Protein AF-A0A6M3LSR5-F1 (afdb_monomer_lite)

Organism: NCBI:txid1070528

InterPro domains:
  IPR019205 Protein of unknown function DUF2080, transposon-encoded [NF033496] (13-40)

Sequence (87 aa):
MVANFHGAEWSDEKVVGNGGGSGILYVPKRYAGYDAKVIIPNNGGEDVITKTIGGGLCSGYLYVHKKHFGKTVKIVVLPRKTPQEAD

Secondary structure (DSSP, 8-state):
------S-SEEEEEE-EEETTEEEEEEEGGGTTSEEEEEEEETTEEEEEEEEPEE-SSEEEEEEEGGGTT-EEEEEEPPP-------

Structure (mmCIF, N/CA/C/O backbone):
data_AF-A0A6M3LSR5-F1
#
_entry.id   AF-A0A6M3LSR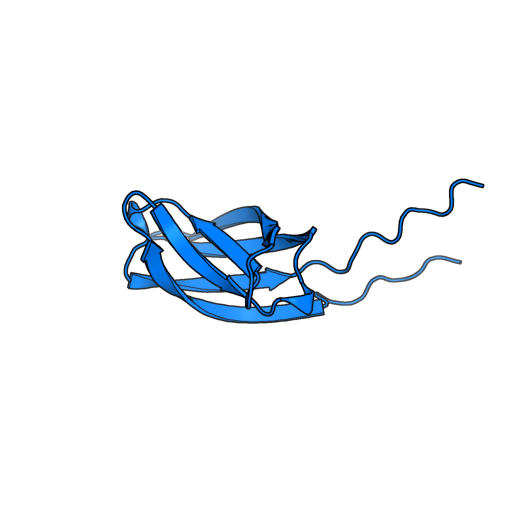5-F1
#
loop_
_atom_site.group_PDB
_atom_site.id
_atom_site.type_symbol
_atom_site.label_atom_id
_atom_site.label_alt_id
_atom_site.label_comp_id
_atom_site.label_asym_id
_atom_site.label_entity_id
_atom_site.label_seq_id
_atom_site.pdbx_PDB_ins_code
_atom_site.Cartn_x
_atom_site.Cartn_y
_atom_site.Cartn_z
_atom_site.occupancy
_atom_site.B_iso_or_equiv
_atom_site.auth_seq_id
_atom_site.auth_comp_id
_atom_site.auth_asym_id
_atom_site.auth_atom_id
_atom_site.pdbx_PDB_model_num
ATOM 1 N N . MET A 1 1 ? 15.683 20.887 -21.826 1.00 35.88 1 MET A N 1
ATOM 2 C CA . MET A 1 1 ? 14.296 20.408 -22.015 1.00 35.88 1 MET A CA 1
ATOM 3 C C . MET A 1 1 ? 13.748 20.062 -20.640 1.00 35.88 1 MET A C 1
ATOM 5 O O . MET A 1 1 ? 14.315 19.199 -19.990 1.00 35.88 1 MET A O 1
ATOM 9 N N . VAL A 1 2 ? 12.748 20.791 -20.136 1.00 37.28 2 VAL A N 1
ATOM 10 C CA . VAL A 1 2 ? 12.176 20.530 -18.803 1.00 37.28 2 VAL A CA 1
ATOM 11 C C . VAL A 1 2 ? 11.055 19.514 -18.986 1.00 37.28 2 VAL A C 1
ATOM 13 O O . VAL A 1 2 ? 9.977 19.861 -19.465 1.00 37.28 2 VAL A O 1
ATOM 16 N N . ALA A 1 3 ? 11.323 18.244 -18.690 1.00 40.19 3 ALA A N 1
ATOM 17 C CA . ALA A 1 3 ? 10.271 17.239 -18.659 1.00 40.19 3 ALA A CA 1
ATOM 18 C C . ALA A 1 3 ? 9.356 17.548 -17.467 1.00 40.19 3 ALA A C 1
ATOM 20 O O . ALA A 1 3 ? 9.710 17.317 -16.312 1.00 40.19 3 ALA A O 1
ATOM 21 N N . ASN A 1 4 ? 8.183 18.109 -17.755 1.00 42.56 4 ASN A N 1
ATOM 22 C CA . ASN A 1 4 ? 7.079 18.168 -16.809 1.00 42.56 4 ASN A CA 1
ATOM 23 C C . ASN A 1 4 ? 6.645 16.726 -16.508 1.00 42.56 4 ASN A C 1
ATOM 25 O O . ASN A 1 4 ? 5.903 16.126 -17.286 1.00 42.56 4 ASN A O 1
ATOM 29 N N . PHE A 1 5 ? 7.130 16.165 -15.398 1.00 45.75 5 PHE A N 1
ATOM 30 C CA . PHE A 1 5 ? 6.672 14.883 -14.860 1.00 45.75 5 PHE A CA 1
ATOM 31 C C . PHE A 1 5 ? 5.237 15.043 -14.337 1.00 45.75 5 PHE A C 1
ATOM 33 O O . PHE A 1 5 ? 5.000 15.271 -13.151 1.00 45.75 5 PHE A O 1
ATOM 40 N N . HIS A 1 6 ? 4.266 14.975 -15.245 1.00 46.03 6 HIS A N 1
ATOM 41 C CA . HIS A 1 6 ? 2.854 14.958 -14.894 1.00 46.03 6 HIS A CA 1
ATOM 42 C C . HIS A 1 6 ? 2.434 13.553 -14.456 1.00 46.03 6 HIS A C 1
ATOM 44 O O . HIS A 1 6 ? 2.315 12.647 -15.274 1.00 46.03 6 HIS A O 1
ATOM 50 N N . GLY A 1 7 ? 2.123 13.423 -13.167 1.00 56.03 7 GLY A N 1
ATOM 51 C CA . GLY A 1 7 ? 1.254 12.372 -12.645 1.00 56.03 7 GLY A CA 1
ATOM 52 C C . GLY A 1 7 ? 1.978 11.196 -11.997 1.00 56.03 7 GLY A C 1
ATOM 53 O O . GLY A 1 7 ? 3.008 10.719 -12.459 1.00 56.03 7 GLY A O 1
ATOM 54 N N . ALA A 1 8 ? 1.415 10.728 -10.887 1.00 62.34 8 ALA A N 1
ATOM 55 C CA . ALA A 1 8 ? 1.747 9.429 -10.321 1.00 62.34 8 ALA A CA 1
ATOM 56 C C . ALA A 1 8 ? 1.532 8.324 -11.368 1.00 62.34 8 ALA A C 1
ATOM 58 O O . ALA A 1 8 ? 0.544 8.359 -12.099 1.00 62.34 8 ALA A O 1
ATOM 59 N N . GLU A 1 9 ? 2.424 7.332 -11.416 1.00 73.56 9 GLU A N 1
ATOM 60 C CA . GLU A 1 9 ? 2.344 6.239 -12.400 1.00 73.56 9 GLU A CA 1
ATOM 61 C C . GLU A 1 9 ? 1.161 5.303 -12.109 1.00 73.56 9 GLU A C 1
ATOM 63 O O . GLU A 1 9 ? 0.645 4.621 -12.996 1.00 73.56 9 GLU A O 1
ATOM 68 N N . TRP A 1 10 ? 0.723 5.268 -10.850 1.00 86.50 10 TRP A N 1
ATOM 69 C CA . TRP A 1 10 ? -0.420 4.486 -10.405 1.00 86.50 10 TRP A CA 1
ATOM 70 C C . TRP A 1 10 ? -0.929 4.967 -9.057 1.00 86.50 10 TRP A C 1
ATOM 72 O O . TRP A 1 10 ? -0.143 5.333 -8.181 1.00 86.50 10 TRP A O 1
ATOM 82 N N . SER A 1 11 ? -2.243 4.920 -8.868 1.00 90.50 11 SER A N 1
ATOM 83 C CA . SER A 1 11 ? -2.860 5.134 -7.567 1.00 90.50 11 SER A CA 1
ATOM 84 C C . SER A 1 11 ? -4.026 4.191 -7.353 1.00 90.50 11 SER A C 1
ATOM 86 O O . SER A 1 11 ? -4.784 3.954 -8.290 1.00 90.50 11 SER A O 1
ATOM 88 N N . ASP A 1 12 ? -4.188 3.709 -6.128 1.00 91.75 12 ASP A N 1
ATOM 89 C CA . ASP A 1 12 ? -5.250 2.772 -5.774 1.00 91.75 12 ASP A CA 1
ATOM 90 C C . ASP A 1 12 ? -5.607 2.885 -4.292 1.00 91.75 12 ASP A C 1
ATOM 92 O O . ASP A 1 12 ? -4.752 3.202 -3.459 1.00 91.75 12 ASP A O 1
ATOM 96 N N . GLU A 1 13 ? -6.866 2.619 -3.961 1.00 93.69 13 GLU A N 1
ATOM 97 C CA . GLU A 1 13 ? -7.335 2.561 -2.579 1.00 93.69 13 GLU A CA 1
ATOM 98 C C . GLU A 1 13 ? -7.347 1.112 -2.101 1.00 93.69 13 GLU A C 1
ATOM 100 O O . GLU A 1 13 ? -7.953 0.228 -2.707 1.00 93.69 13 GLU A O 1
ATOM 105 N N . LYS A 1 14 ? -6.656 0.858 -0.992 1.00 91.94 14 LYS A N 1
ATOM 106 C CA . LYS A 1 14 ? -6.508 -0.476 -0.415 1.00 91.94 14 LYS A CA 1
ATOM 107 C C . LYS A 1 14 ? -6.858 -0.450 1.058 1.00 91.94 14 LYS A C 1
ATOM 109 O O . LYS A 1 14 ? -6.555 0.502 1.769 1.00 91.94 14 LYS A O 1
ATOM 114 N N . VAL A 1 15 ? -7.445 -1.540 1.534 1.00 93.00 15 VAL A N 1
ATOM 115 C CA . VAL A 1 15 ? -7.587 -1.782 2.969 1.00 93.00 15 VAL A CA 1
ATOM 116 C C . VAL A 1 15 ? -6.282 -2.374 3.486 1.00 93.00 15 VAL A C 1
ATOM 118 O O . VAL A 1 15 ? -5.741 -3.310 2.892 1.00 93.00 15 VAL A O 1
ATOM 121 N N . VAL A 1 16 ? -5.767 -1.834 4.589 1.00 92.75 16 VAL A N 1
ATOM 122 C CA . VAL A 1 16 ? -4.565 -2.362 5.243 1.00 92.75 16 VAL A CA 1
ATOM 123 C C . VAL A 1 16 ? -4.853 -3.763 5.780 1.00 92.75 16 VAL A C 1
ATOM 125 O O . VAL A 1 16 ? -5.614 -3.931 6.739 1.00 92.75 16 VAL A O 1
ATOM 128 N N . GLY A 1 17 ? -4.209 -4.759 5.170 1.00 91.81 17 GLY A N 1
ATOM 129 C CA . GLY A 1 17 ? -4.275 -6.151 5.592 1.00 91.81 17 GLY A CA 1
ATOM 130 C C . GLY A 1 17 ? -3.407 -6.427 6.819 1.00 91.81 17 GLY A C 1
ATOM 131 O O . GLY A 1 17 ? -2.493 -5.667 7.149 1.00 91.81 17 GLY A O 1
ATOM 132 N N . ASN A 1 18 ? -3.676 -7.547 7.485 1.00 91.25 18 ASN A N 1
ATOM 133 C CA . ASN A 1 18 ? -2.863 -8.029 8.597 1.00 91.25 18 ASN A CA 1
ATOM 134 C C . ASN A 1 18 ? -1.675 -8.850 8.061 1.00 91.25 18 ASN A C 1
ATOM 136 O O . ASN A 1 18 ? -1.869 -9.906 7.466 1.00 91.25 18 ASN A O 1
ATOM 140 N N . GLY A 1 19 ? -0.455 -8.358 8.279 1.00 83.12 19 GLY A N 1
ATOM 141 C CA . GLY A 1 19 ? 0.806 -9.042 7.979 1.00 83.12 19 GLY A CA 1
ATOM 142 C C . GLY A 1 19 ? 1.568 -9.410 9.255 1.00 83.12 19 GLY A C 1
ATOM 143 O O . GLY A 1 19 ? 2.763 -9.135 9.366 1.00 83.12 19 GLY A O 1
ATOM 144 N N . GLY A 1 20 ? 0.874 -9.946 10.263 1.00 82.94 20 GLY A N 1
ATOM 145 C CA . GLY A 1 20 ? 1.443 -10.280 11.569 1.00 82.94 20 GLY A CA 1
ATOM 146 C C . GLY A 1 20 ? 1.650 -9.039 12.443 1.00 82.94 20 GLY A C 1
ATOM 147 O O . GLY A 1 20 ? 0.693 -8.417 12.897 1.00 82.94 20 GLY A O 1
ATOM 148 N N . GLY A 1 21 ? 2.910 -8.670 12.702 1.00 87.69 21 GLY A N 1
ATOM 149 C CA . GLY A 1 21 ? 3.263 -7.497 13.520 1.00 87.69 21 GLY A CA 1
ATOM 150 C C . GLY A 1 21 ? 3.047 -6.140 12.832 1.00 87.69 21 GLY A C 1
ATOM 151 O O . GLY A 1 21 ? 3.110 -5.105 13.499 1.00 87.69 21 GLY A O 1
ATOM 152 N N . SER A 1 22 ? 2.775 -6.144 11.523 1.00 87.75 22 SER A N 1
ATOM 153 C CA . SER A 1 22 ? 2.699 -4.958 10.662 1.00 87.75 22 SER A CA 1
ATOM 154 C C . SER A 1 22 ? 1.517 -5.029 9.703 1.00 87.75 22 SER A C 1
ATOM 156 O O . SER A 1 22 ? 0.996 -6.103 9.406 1.00 87.75 22 SER A O 1
ATOM 158 N N . GLY A 1 23 ? 1.085 -3.866 9.214 1.00 92.56 23 GLY A N 1
ATOM 159 C CA . GLY A 1 23 ? 0.057 -3.754 8.180 1.00 92.56 23 GLY A CA 1
ATOM 160 C C . GLY A 1 23 ? 0.684 -3.961 6.827 1.00 92.56 23 GLY A C 1
ATOM 161 O O . GLY A 1 23 ? 1.714 -3.351 6.547 1.00 92.56 23 GLY A O 1
ATOM 162 N N . ILE A 1 24 ? 0.083 -4.819 6.011 1.00 93.19 24 ILE A N 1
ATOM 163 C CA . ILE A 1 24 ? 0.579 -5.110 4.671 1.00 93.19 24 ILE A CA 1
ATOM 164 C C . ILE A 1 24 ? -0.376 -4.554 3.623 1.00 93.19 24 ILE A C 1
ATOM 166 O O . ILE A 1 24 ? -1.597 -4.694 3.708 1.00 93.19 24 ILE A O 1
ATOM 170 N N . LEU A 1 25 ? 0.212 -3.904 2.629 1.00 93.44 25 LEU A N 1
ATOM 171 C CA . LEU A 1 25 ? -0.462 -3.423 1.438 1.00 93.44 25 LEU A CA 1
ATOM 172 C C . LEU A 1 25 ? 0.210 -4.067 0.236 1.00 93.44 25 LEU A C 1
ATOM 174 O O . LEU A 1 25 ? 1.432 -3.999 0.091 1.00 93.44 25 LEU A O 1
ATOM 178 N N . TYR A 1 26 ? -0.595 -4.685 -0.618 1.00 92.12 26 TYR A N 1
ATOM 179 C CA . TYR A 1 26 ? -0.114 -5.309 -1.839 1.00 92.12 26 TYR A CA 1
ATOM 180 C C . TYR A 1 26 ? -0.225 -4.336 -3.001 1.00 92.12 26 TYR A C 1
ATOM 182 O O . TYR A 1 26 ? -1.269 -3.721 -3.225 1.00 92.12 26 TYR A O 1
ATOM 190 N N . VAL A 1 27 ? 0.857 -4.244 -3.761 1.00 91.00 27 VAL A N 1
ATOM 191 C CA . VAL A 1 27 ? 0.936 -3.453 -4.985 1.00 91.00 27 VAL A CA 1
ATOM 192 C C . VAL A 1 27 ? 1.396 -4.347 -6.139 1.00 91.00 27 VAL A C 1
ATOM 194 O O . VAL A 1 27 ? 2.067 -5.360 -5.908 1.00 91.00 27 VAL A O 1
ATOM 197 N N . PRO A 1 28 ? 1.044 -4.024 -7.395 1.00 90.25 28 PRO A N 1
ATOM 198 C CA . PRO A 1 28 ? 1.496 -4.801 -8.543 1.00 90.25 28 PRO A CA 1
ATOM 199 C C . PRO A 1 28 ? 3.023 -4.940 -8.585 1.00 90.25 28 PRO A C 1
ATOM 201 O O . PRO A 1 28 ? 3.750 -3.969 -8.378 1.00 90.25 28 PRO A O 1
ATOM 204 N N . LYS A 1 29 ? 3.520 -6.143 -8.903 1.00 88.38 29 LYS A N 1
ATOM 205 C CA . LYS A 1 29 ? 4.962 -6.462 -8.905 1.00 88.38 29 LYS A CA 1
ATOM 206 C C . LYS A 1 29 ? 5.797 -5.531 -9.791 1.00 88.38 29 LYS A C 1
ATOM 208 O O . LYS A 1 29 ? 6.950 -5.276 -9.466 1.00 88.38 29 LYS A O 1
ATOM 213 N N . ARG A 1 30 ? 5.219 -4.994 -10.875 1.00 85.94 30 ARG A N 1
ATOM 214 C CA . ARG A 1 30 ? 5.897 -4.048 -11.782 1.00 85.94 30 ARG A CA 1
ATOM 215 C C . ARG A 1 30 ? 6.404 -2.779 -11.086 1.00 85.94 30 ARG A C 1
ATOM 217 O O . ARG A 1 30 ? 7.324 -2.158 -11.592 1.00 85.94 30 ARG A O 1
ATOM 224 N N . TYR A 1 31 ? 5.830 -2.437 -9.933 1.00 88.12 31 TYR A N 1
ATOM 225 C CA . TYR A 1 31 ? 6.223 -1.281 -9.129 1.00 88.12 31 TYR A CA 1
ATOM 226 C C . TYR A 1 31 ? 7.225 -1.623 -8.019 1.00 88.12 31 TYR A C 1
ATOM 228 O O . TYR A 1 31 ? 7.548 -0.766 -7.203 1.00 88.12 31 TYR A O 1
ATOM 236 N N . ALA A 1 32 ? 7.721 -2.862 -7.940 1.00 88.50 32 ALA A N 1
ATOM 237 C CA . ALA A 1 32 ? 8.781 -3.203 -6.995 1.00 88.50 32 ALA A CA 1
ATOM 238 C C . ALA A 1 32 ? 10.027 -2.333 -7.247 1.00 88.50 32 ALA A C 1
ATOM 240 O O . ALA A 1 32 ? 10.470 -2.188 -8.386 1.00 88.50 32 ALA A O 1
ATOM 241 N N . GLY A 1 33 ? 10.576 -1.743 -6.183 1.00 86.38 33 GLY A N 1
ATOM 242 C CA . GLY A 1 33 ? 11.690 -0.793 -6.259 1.00 86.38 33 GLY A CA 1
ATOM 243 C C . GLY A 1 33 ? 11.291 0.654 -6.572 1.00 86.38 33 GLY A C 1
ATOM 244 O O . GLY A 1 33 ? 12.163 1.517 -6.588 1.00 86.38 33 GLY A O 1
ATOM 245 N N . TYR A 1 34 ? 10.006 0.942 -6.797 1.00 88.25 34 TYR A N 1
ATOM 246 C CA . TYR A 1 34 ? 9.510 2.312 -6.935 1.00 88.25 34 TYR A CA 1
ATOM 247 C C . TYR A 1 34 ? 9.168 2.877 -5.558 1.00 88.25 34 TYR A C 1
ATOM 249 O O . TYR A 1 34 ? 8.777 2.139 -4.648 1.00 88.25 34 TYR A O 1
ATOM 257 N N . ASP A 1 35 ? 9.262 4.195 -5.412 1.00 89.75 35 ASP A N 1
ATOM 258 C CA . ASP A 1 35 ? 8.757 4.876 -4.227 1.00 89.75 35 ASP A CA 1
ATOM 259 C C . ASP A 1 35 ? 7.245 5.063 -4.321 1.00 89.75 35 ASP A C 1
ATOM 261 O O . ASP A 1 35 ? 6.706 5.467 -5.351 1.00 89.75 35 ASP A O 1
ATOM 265 N N . ALA A 1 36 ? 6.550 4.795 -3.223 1.00 91.69 36 ALA A N 1
ATOM 266 C CA . ALA A 1 36 ? 5.118 4.995 -3.106 1.00 91.69 36 ALA A CA 1
ATOM 267 C C . ALA A 1 36 ? 4.785 5.827 -1.870 1.00 91.69 36 ALA A C 1
ATOM 269 O O . ALA A 1 36 ? 5.364 5.649 -0.795 1.00 91.69 36 ALA A O 1
ATOM 270 N N . LYS A 1 37 ? 3.811 6.722 -2.022 1.00 93.56 37 LYS A N 1
ATOM 271 C CA . LYS A 1 37 ? 3.162 7.436 -0.925 1.00 93.56 37 LYS A CA 1
ATOM 272 C C . LYS A 1 37 ? 1.941 6.644 -0.485 1.00 93.56 37 LYS A C 1
ATOM 274 O O . LYS A 1 37 ? 1.080 6.334 -1.303 1.00 93.56 37 LYS A 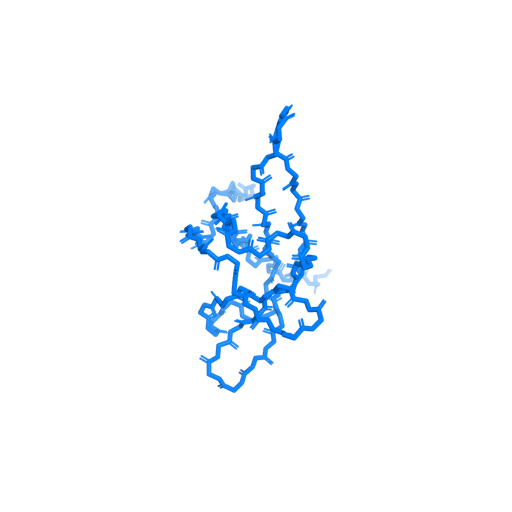O 1
ATOM 279 N N . VAL A 1 38 ? 1.857 6.339 0.798 1.00 93.75 38 VAL A N 1
ATOM 280 C CA . VAL A 1 38 ? 0.675 5.774 1.441 1.00 93.75 38 VAL A CA 1
ATOM 281 C C . VAL A 1 38 ? 0.023 6.889 2.242 1.00 93.75 38 VAL A C 1
ATOM 283 O O . VAL A 1 38 ? 0.614 7.391 3.194 1.00 93.75 38 VAL A O 1
ATOM 286 N N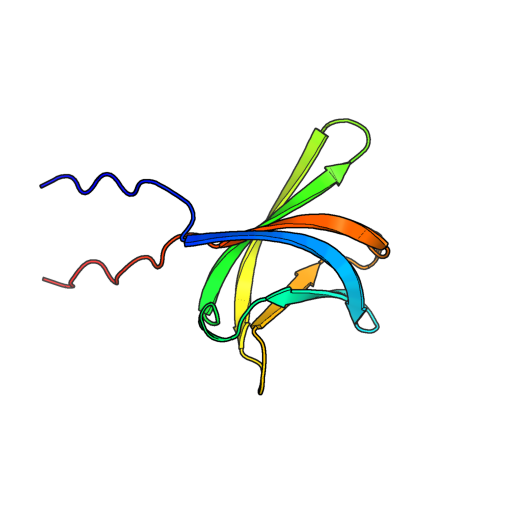 . ILE A 1 39 ? -1.169 7.291 1.823 1.00 93.56 39 ILE A N 1
ATOM 287 C CA . ILE A 1 39 ? -1.962 8.359 2.426 1.00 93.56 39 ILE A CA 1
ATOM 288 C C . ILE A 1 39 ? -3.009 7.692 3.312 1.00 93.56 39 ILE A C 1
ATOM 290 O O . ILE A 1 39 ? -3.860 6.939 2.829 1.00 93.56 39 ILE A O 1
ATOM 294 N N . ILE A 1 40 ? -2.910 7.927 4.615 1.00 92.44 40 ILE A N 1
ATOM 295 C CA . ILE A 1 40 ? -3.743 7.295 5.631 1.00 92.44 40 ILE A CA 1
ATOM 296 C C . ILE A 1 40 ? -4.638 8.361 6.269 1.00 92.44 40 ILE A C 1
ATOM 298 O O . ILE A 1 40 ? -4.122 9.252 6.949 1.00 92.44 40 ILE A O 1
ATOM 302 N N . PRO A 1 41 ? -5.970 8.268 6.129 1.00 88.69 41 PRO A N 1
ATOM 303 C CA . PRO A 1 41 ? -6.873 9.208 6.777 1.00 88.69 41 PRO A CA 1
ATOM 304 C C . PRO A 1 41 ? -6.801 9.071 8.307 1.00 88.69 41 PRO A C 1
ATOM 306 O O . PRO A 1 41 ? -6.807 7.962 8.869 1.00 88.69 41 PRO A O 1
ATOM 309 N N . ASN A 1 42 ? -6.727 10.209 8.997 1.00 86.75 42 ASN A N 1
ATOM 310 C CA . ASN A 1 42 ? -6.690 10.291 10.454 1.00 86.75 42 ASN A CA 1
ATOM 311 C C . ASN A 1 42 ? -7.652 11.380 10.972 1.00 86.75 42 ASN A C 1
ATOM 313 O O . ASN A 1 42 ? -8.062 12.258 10.219 1.00 86.75 42 ASN A O 1
ATOM 317 N N . ASN A 1 43 ? -8.022 11.327 12.257 1.00 75.62 43 ASN A N 1
ATOM 318 C CA . ASN A 1 43 ? -9.010 12.228 12.883 1.00 75.62 43 ASN A CA 1
ATOM 319 C C . ASN A 1 43 ? -8.483 13.675 13.036 1.00 75.62 43 ASN A C 1
ATOM 321 O O . ASN A 1 43 ? -8.205 14.134 14.141 1.00 75.62 43 ASN A O 1
ATOM 325 N N . GLY A 1 44 ? -8.309 14.382 11.919 1.00 75.00 44 GLY A N 1
ATOM 326 C CA . GLY A 1 44 ? -7.770 15.745 11.857 1.00 75.00 44 GLY A CA 1
ATOM 327 C C . GLY A 1 44 ? -6.858 16.025 10.656 1.00 75.00 44 GLY A C 1
ATOM 328 O O . GLY A 1 44 ? -6.273 17.101 10.597 1.00 75.00 44 GLY A O 1
ATOM 329 N N . GLY A 1 45 ? -6.706 15.079 9.719 1.00 84.12 45 GLY A N 1
ATOM 330 C CA . GLY A 1 45 ? -5.882 15.257 8.521 1.00 84.12 45 GLY A CA 1
ATOM 331 C C . GLY A 1 45 ? -5.504 13.934 7.856 1.00 84.12 45 GLY A C 1
ATOM 332 O O . GLY A 1 45 ? -6.195 12.925 8.000 1.00 84.12 45 GLY A O 1
ATOM 333 N N . GLU A 1 46 ? -4.374 13.926 7.158 1.00 87.44 46 GLU A N 1
ATOM 334 C CA . GLU A 1 46 ? -3.841 12.751 6.465 1.00 87.44 46 GLU A CA 1
ATOM 335 C C . GLU A 1 46 ? -2.397 12.493 6.909 1.00 87.44 46 GLU A C 1
ATOM 337 O O . GLU A 1 46 ? -1.571 13.404 6.934 1.00 87.44 46 GLU A O 1
ATOM 342 N N . ASP A 1 47 ? -2.087 11.248 7.266 1.00 88.06 47 ASP A N 1
ATOM 343 C CA . ASP A 1 47 ? -0.713 10.802 7.501 1.00 88.06 47 ASP A CA 1
ATOM 344 C C . ASP A 1 47 ? -0.142 10.281 6.179 1.00 88.06 47 ASP A C 1
ATOM 346 O O . ASP A 1 47 ? -0.708 9.370 5.571 1.00 88.06 47 ASP A O 1
ATOM 350 N N . VAL A 1 48 ? 0.952 10.878 5.704 1.00 91.06 48 VAL A N 1
ATOM 351 C CA . VAL A 1 48 ? 1.562 10.522 4.417 1.00 91.06 48 VAL A CA 1
ATOM 352 C C . VAL A 1 48 ? 2.903 9.850 4.657 1.00 91.06 48 VAL A C 1
ATOM 354 O O . VAL A 1 48 ? 3.884 10.485 5.040 1.00 91.06 48 VAL A O 1
ATOM 357 N N . ILE A 1 49 ? 2.960 8.554 4.371 1.00 91.00 49 ILE A N 1
ATOM 358 C CA . ILE A 1 49 ? 4.162 7.739 4.529 1.00 91.00 49 ILE A CA 1
ATOM 359 C C . ILE A 1 49 ? 4.756 7.480 3.147 1.00 91.00 49 ILE A C 1
ATOM 361 O O . ILE A 1 49 ? 4.114 6.852 2.311 1.00 91.00 49 ILE A O 1
ATOM 365 N N . THR A 1 50 ? 5.992 7.912 2.902 1.00 91.50 50 THR A N 1
ATOM 366 C CA . THR A 1 50 ? 6.712 7.561 1.665 1.00 91.50 50 THR A CA 1
ATOM 367 C C . THR A 1 50 ? 7.642 6.387 1.930 1.00 91.50 50 THR A C 1
ATOM 369 O O . THR A 1 50 ? 8.463 6.448 2.845 1.00 91.50 50 THR A O 1
ATOM 372 N N . LYS A 1 51 ? 7.500 5.310 1.156 1.00 89.75 51 LYS A N 1
ATOM 373 C CA . LYS A 1 51 ? 8.317 4.098 1.273 1.00 89.75 51 LYS A CA 1
ATOM 374 C C . LYS A 1 51 ? 8.571 3.486 -0.096 1.00 89.75 51 LYS A C 1
ATOM 376 O O . LYS A 1 51 ? 7.690 3.486 -0.952 1.00 89.75 51 LYS A O 1
ATOM 381 N N . THR A 1 52 ? 9.743 2.891 -0.255 1.00 91.75 52 THR A N 1
ATOM 382 C CA . THR A 1 52 ? 10.060 2.060 -1.414 1.00 91.75 52 THR A CA 1
ATOM 383 C C . THR A 1 52 ? 9.296 0.740 -1.336 1.00 91.75 52 THR A C 1
ATOM 385 O O . THR A 1 52 ? 9.238 0.095 -0.284 1.00 91.75 52 THR A O 1
ATOM 388 N N . ILE A 1 53 ? 8.697 0.334 -2.452 1.00 91.06 53 ILE A N 1
ATOM 389 C CA . ILE A 1 53 ? 7.960 -0.921 -2.571 1.00 91.06 53 ILE A CA 1
ATOM 390 C C . ILE A 1 53 ? 8.947 -2.087 -2.543 1.00 91.06 53 ILE A C 1
ATOM 392 O O . ILE A 1 53 ? 9.797 -2.218 -3.428 1.00 91.06 53 ILE A O 1
ATOM 396 N N . GLY A 1 54 ? 8.798 -2.971 -1.556 1.00 90.12 54 GLY A N 1
ATOM 397 C CA . GLY A 1 54 ? 9.571 -4.208 -1.489 1.00 90.12 54 GLY A CA 1
ATOM 398 C C . GLY A 1 54 ? 9.136 -5.201 -2.566 1.00 90.12 54 GLY A C 1
ATOM 399 O O . GLY A 1 54 ? 7.964 -5.246 -2.938 1.00 90.12 54 GLY A O 1
ATOM 400 N N . GLY A 1 55 ? 10.074 -5.998 -3.078 1.00 86.81 55 GLY A N 1
ATOM 401 C CA . GLY A 1 55 ? 9.807 -7.013 -4.099 1.00 86.81 55 GLY A CA 1
ATOM 402 C C . GLY A 1 55 ? 9.494 -8.381 -3.494 1.00 86.81 55 GLY A C 1
ATOM 403 O O . GLY A 1 55 ? 10.338 -8.964 -2.821 1.00 86.81 55 GLY A O 1
ATOM 404 N N . GLY A 1 56 ? 8.298 -8.911 -3.753 1.00 82.75 56 GLY A N 1
ATOM 405 C CA . GLY A 1 56 ? 7.923 -10.295 -3.459 1.00 82.75 56 GLY A CA 1
ATOM 406 C C . GLY A 1 56 ? 7.863 -11.171 -4.716 1.00 82.75 56 GLY A C 1
ATOM 407 O O . GLY A 1 56 ? 7.975 -10.693 -5.849 1.00 82.75 56 GLY A O 1
ATOM 408 N N . LEU A 1 57 ? 7.639 -12.475 -4.518 1.00 80.31 57 LEU A N 1
ATOM 409 C CA . LEU A 1 57 ? 7.547 -13.471 -5.598 1.00 80.31 57 LEU A CA 1
ATOM 410 C C . LEU A 1 57 ? 6.497 -13.096 -6.660 1.00 80.31 57 LEU A C 1
ATOM 412 O O . LEU A 1 57 ? 6.804 -13.116 -7.854 1.00 80.31 57 LEU A O 1
ATOM 416 N N . CYS A 1 58 ? 5.299 -12.681 -6.236 1.00 83.12 58 CYS A N 1
ATOM 417 C CA . CYS A 1 58 ? 4.165 -12.388 -7.127 1.00 83.12 58 CYS A CA 1
ATOM 418 C C . CYS A 1 58 ? 3.632 -10.948 -7.020 1.00 83.12 58 CYS A C 1
ATOM 420 O O . CYS A 1 58 ? 2.811 -10.536 -7.835 1.00 83.12 58 CYS A O 1
ATOM 422 N N . SER A 1 59 ? 4.097 -10.162 -6.050 1.00 87.81 59 SER A N 1
ATOM 423 C CA . SER A 1 59 ? 3.579 -8.821 -5.758 1.00 87.81 59 SER A CA 1
ATOM 424 C C . SER A 1 59 ? 4.653 -7.946 -5.126 1.00 87.81 59 SER A C 1
ATOM 426 O O . SER A 1 59 ? 5.585 -8.458 -4.508 1.00 87.81 59 SER A O 1
ATOM 428 N N . GLY A 1 60 ? 4.499 -6.630 -5.233 1.00 91.06 60 GLY A N 1
ATOM 429 C CA . GLY A 1 60 ? 5.191 -5.705 -4.348 1.00 91.06 60 GLY A CA 1
ATOM 430 C C . GLY A 1 60 ? 4.454 -5.580 -3.014 1.00 91.06 60 GLY A C 1
ATOM 431 O O . GLY A 1 60 ? 3.241 -5.808 -2.947 1.00 91.06 60 GLY A O 1
ATOM 432 N N . TYR A 1 61 ? 5.170 -5.226 -1.953 1.00 92.06 61 TYR A N 1
ATOM 433 C CA . TYR A 1 61 ? 4.581 -5.015 -0.632 1.00 92.06 61 TYR A CA 1
ATOM 434 C C . TYR A 1 61 ? 5.033 -3.691 -0.017 1.00 92.06 61 TYR A C 1
ATOM 436 O O . TYR A 1 61 ? 6.180 -3.262 -0.160 1.00 92.06 61 TYR A O 1
ATOM 444 N N . LEU A 1 62 ? 4.113 -3.063 0.708 1.00 92.69 62 LEU A N 1
ATOM 445 C CA . LEU A 1 62 ? 4.369 -1.907 1.556 1.00 92.69 62 LEU A CA 1
ATOM 446 C C . LEU A 1 62 ? 3.946 -2.239 2.983 1.00 92.69 62 LEU A C 1
ATOM 448 O O . LEU A 1 62 ? 2.861 -2.778 3.211 1.00 92.69 62 LEU A O 1
ATOM 452 N N . TYR A 1 63 ? 4.806 -1.888 3.938 1.00 91.69 63 TYR A N 1
ATOM 453 C CA . TYR A 1 63 ? 4.536 -2.071 5.358 1.00 91.69 63 TYR A CA 1
ATOM 454 C C . TYR A 1 63 ? 4.142 -0.757 6.021 1.00 91.69 63 TYR A C 1
ATOM 456 O O . TYR A 1 63 ? 4.927 0.202 6.052 1.00 91.69 63 TYR A O 1
ATOM 464 N N . VAL A 1 64 ? 2.956 -0.760 6.619 1.00 91.00 64 VAL A N 1
ATOM 465 C CA . VAL A 1 64 ? 2.442 0.302 7.488 1.00 91.00 64 VAL A CA 1
ATOM 466 C C . VAL A 1 64 ? 2.317 -0.201 8.924 1.00 91.00 64 VAL A C 1
ATOM 468 O O . VAL A 1 64 ? 2.377 -1.399 9.197 1.00 91.00 64 VAL A O 1
ATOM 471 N N . HIS A 1 65 ? 2.165 0.710 9.880 1.00 90.19 65 HIS A N 1
ATOM 472 C CA . HIS A 1 65 ? 2.041 0.328 11.285 1.00 90.19 65 HIS A CA 1
ATOM 473 C C . HIS A 1 65 ? 0.721 -0.419 11.556 1.00 90.19 65 HIS A C 1
ATOM 475 O O . HIS A 1 65 ? -0.329 -0.051 11.026 1.00 90.19 65 HIS A O 1
ATOM 481 N N . LYS A 1 66 ? 0.738 -1.416 12.452 1.00 90.12 66 LYS A N 1
ATOM 482 C CA . LYS A 1 66 ? -0.444 -2.233 12.800 1.00 90.12 66 LYS A CA 1
ATOM 483 C C . LYS A 1 66 ? -1.656 -1.450 13.324 1.00 90.12 66 LYS A C 1
ATOM 485 O O . LYS A 1 66 ? -2.786 -1.900 13.205 1.00 90.12 66 LYS A O 1
ATOM 490 N N . LYS A 1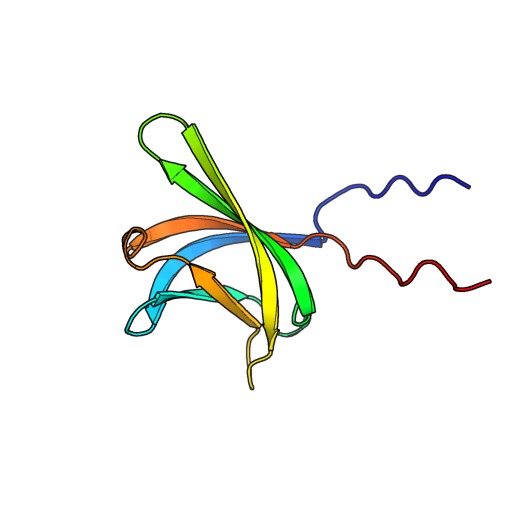 67 ? -1.441 -0.231 13.836 1.00 88.75 67 LYS A N 1
ATOM 491 C CA . LYS A 1 67 ? -2.517 0.697 14.255 1.00 88.75 67 LYS A CA 1
ATOM 492 C C . LYS A 1 67 ? -3.472 1.092 13.115 1.00 88.75 67 LYS A C 1
ATOM 494 O O . LYS A 1 67 ? -4.509 1.695 13.371 1.00 88.75 67 LYS A O 1
ATOM 499 N N . HIS A 1 68 ? -3.098 0.805 11.868 1.00 88.38 68 HIS A N 1
ATOM 500 C CA . HIS A 1 68 ? -3.883 1.116 10.678 1.00 88.38 68 HIS A CA 1
ATOM 501 C C . HIS A 1 68 ? -4.611 -0.099 10.095 1.00 88.38 68 HIS A C 1
ATOM 503 O O . HIS A 1 68 ? -5.198 0.038 9.030 1.00 88.38 68 HIS A O 1
ATOM 509 N N . PHE A 1 69 ? -4.591 -1.265 10.755 1.00 90.81 69 PHE A N 1
ATOM 510 C CA . PHE A 1 69 ? -5.347 -2.442 10.310 1.00 90.81 69 PHE A CA 1
ATOM 511 C C . PHE A 1 69 ? -6.810 -2.099 10.029 1.00 90.81 69 PHE A C 1
ATOM 513 O O . PHE A 1 69 ? -7.452 -1.406 10.818 1.00 90.81 69 PHE A O 1
ATOM 520 N N . GLY A 1 70 ? -7.320 -2.576 8.893 1.00 88.69 70 GLY A N 1
ATOM 521 C CA . GLY A 1 70 ? -8.703 -2.341 8.480 1.00 88.69 70 GLY A CA 1
ATOM 522 C C . GLY A 1 70 ? -9.004 -0.917 8.005 1.00 88.69 70 GLY A C 1
ATOM 523 O O . GLY A 1 70 ? -10.116 -0.668 7.552 1.00 88.69 70 GLY A O 1
ATOM 524 N N . LYS A 1 71 ? -8.044 0.019 8.056 1.00 90.56 71 LYS A N 1
ATOM 525 C CA . LYS A 1 71 ? -8.226 1.351 7.470 1.00 90.56 71 LYS A CA 1
ATOM 526 C C . LYS A 1 71 ? -8.049 1.294 5.957 1.00 90.56 71 LYS A C 1
ATOM 528 O O . LYS A 1 71 ? -7.116 0.659 5.461 1.00 90.56 71 LYS A O 1
ATOM 533 N N . THR A 1 72 ? -8.913 2.004 5.241 1.00 93.38 72 THR A N 1
ATOM 534 C CA . THR A 1 72 ? -8.724 2.299 3.819 1.00 93.38 72 THR A CA 1
ATOM 535 C C . THR A 1 72 ? -7.658 3.375 3.674 1.00 93.38 72 THR A C 1
ATOM 537 O O . THR A 1 72 ? -7.706 4.400 4.355 1.00 93.38 72 THR A O 1
ATOM 540 N N . VAL A 1 73 ? -6.677 3.125 2.817 1.00 93.56 73 VAL A N 1
ATOM 541 C CA . VAL A 1 73 ? -5.561 4.028 2.539 1.00 93.56 73 VAL A CA 1
ATOM 542 C C . VAL A 1 73 ? -5.406 4.182 1.038 1.00 93.56 73 VAL A C 1
ATOM 544 O O . VAL A 1 73 ? -5.684 3.250 0.280 1.00 93.56 73 VAL A O 1
ATOM 547 N N . LYS A 1 74 ? -4.911 5.338 0.606 1.00 93.75 74 LYS A N 1
ATOM 548 C CA . LYS A 1 74 ? -4.611 5.589 -0.800 1.00 93.75 74 LYS A CA 1
ATOM 549 C C . LYS A 1 74 ? -3.123 5.403 -1.041 1.00 93.75 74 LYS A C 1
ATOM 551 O O . LYS A 1 74 ? -2.295 6.057 -0.412 1.00 93.75 74 LYS A O 1
ATOM 556 N N . ILE A 1 75 ? -2.780 4.509 -1.953 1.00 93.12 75 ILE A N 1
ATOM 557 C CA . ILE A 1 75 ? -1.408 4.285 -2.396 1.00 93.12 75 ILE A CA 1
ATOM 558 C C . ILE A 1 75 ? -1.211 5.075 -3.679 1.00 93.12 75 ILE A C 1
ATOM 560 O O . ILE A 1 75 ? -2.052 5.031 -4.570 1.00 93.12 75 ILE A O 1
ATOM 564 N N . VAL A 1 76 ? -0.103 5.797 -3.774 1.00 92.56 76 VAL A N 1
ATOM 565 C CA . VAL A 1 76 ? 0.275 6.588 -4.942 1.00 92.56 76 VAL A CA 1
ATOM 566 C C . VAL A 1 76 ? 1.724 6.262 -5.274 1.00 92.56 76 VAL A C 1
ATOM 568 O O . VAL A 1 76 ? 2.635 6.676 -4.558 1.00 92.56 76 VAL A O 1
ATOM 571 N N . VAL A 1 77 ? 1.944 5.497 -6.338 1.00 89.94 77 VAL A N 1
ATOM 572 C CA . VAL A 1 77 ? 3.282 5.165 -6.832 1.00 89.94 77 VAL A CA 1
ATOM 573 C C . VAL A 1 77 ? 3.835 6.358 -7.589 1.00 89.94 77 VAL A C 1
ATOM 575 O O . VAL A 1 77 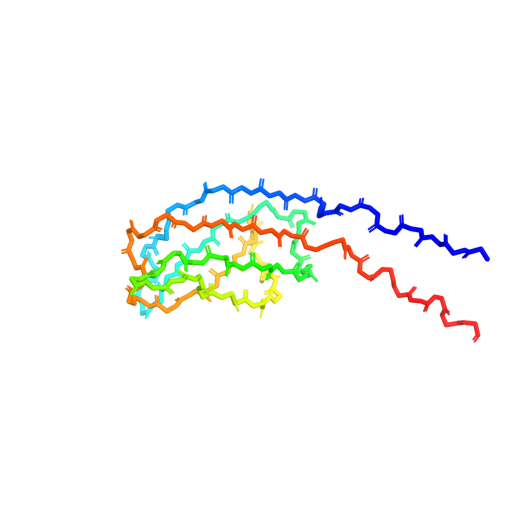? 3.228 6.862 -8.537 1.00 89.94 77 VAL A O 1
ATOM 578 N N . LEU A 1 78 ? 4.992 6.823 -7.140 1.00 87.06 78 LEU A N 1
ATOM 579 C CA . LEU A 1 78 ? 5.710 7.901 -7.786 1.00 87.06 78 LEU A 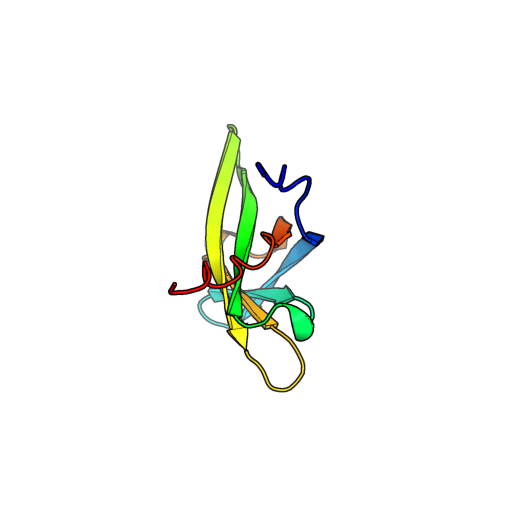CA 1
ATOM 580 C C . LEU A 1 78 ? 6.338 7.373 -9.078 1.00 87.06 78 LEU A C 1
ATOM 582 O O . LEU A 1 78 ? 6.764 6.216 -9.116 1.00 87.06 78 LEU A O 1
ATOM 586 N N . PRO A 1 79 ? 6.399 8.200 -10.135 1.00 79.56 79 PRO A N 1
ATOM 587 C CA . PRO A 1 79 ? 7.111 7.821 -11.344 1.00 79.56 79 PRO A CA 1
ATOM 588 C C . PRO A 1 79 ? 8.545 7.443 -10.980 1.00 79.56 79 PRO A C 1
ATOM 590 O O . PRO A 1 79 ? 9.157 8.069 -10.103 1.00 79.56 79 PRO A O 1
ATOM 593 N N . ARG A 1 80 ? 9.078 6.410 -11.643 1.00 70.06 80 ARG A N 1
ATOM 594 C CA . ARG A 1 80 ? 10.480 6.030 -11.466 1.00 70.06 80 ARG A CA 1
ATOM 595 C C . ARG A 1 80 ? 11.309 7.286 -11.690 1.00 70.06 80 ARG A C 1
ATOM 597 O O . ARG A 1 80 ? 11.220 7.888 -12.759 1.00 70.06 80 ARG A O 1
ATOM 604 N N . LYS A 1 81 ? 12.132 7.670 -10.710 1.00 62.56 81 LYS A N 1
ATOM 605 C CA . LYS A 1 81 ? 13.290 8.497 -11.033 1.00 62.56 81 LYS A CA 1
ATOM 606 C C . LYS A 1 81 ? 14.095 7.632 -11.989 1.00 62.56 81 LYS A C 1
ATOM 608 O O . LYS A 1 81 ? 14.745 6.679 -11.556 1.00 62.56 81 LYS A O 1
ATOM 613 N N . THR A 1 82 ? 13.969 7.878 -13.292 1.00 53.81 82 THR A N 1
ATOM 614 C CA . THR A 1 82 ? 15.011 7.480 -14.229 1.00 53.81 82 THR A CA 1
ATOM 615 C C . THR A 1 82 ? 16.310 7.895 -13.549 1.00 53.81 82 THR A C 1
ATOM 617 O O . THR A 1 82 ? 16.350 9.015 -13.023 1.00 53.81 82 THR A O 1
ATOM 620 N N . PRO A 1 83 ? 17.323 7.014 -13.432 1.00 46.84 83 PRO A N 1
ATOM 621 C CA . PRO A 1 83 ? 18.640 7.513 -13.087 1.00 46.84 83 PRO A CA 1
ATOM 622 C C . PRO A 1 83 ? 18.862 8.671 -14.052 1.00 46.84 83 PRO A C 1
ATOM 624 O O . PRO A 1 83 ? 18.746 8.482 -15.263 1.00 46.84 83 PRO A O 1
ATOM 627 N N . GLN A 1 84 ? 18.984 9.883 -13.505 1.00 44.34 84 GLN A N 1
ATOM 628 C CA . GLN A 1 84 ? 19.457 11.018 -14.272 1.00 44.34 84 GLN A CA 1
ATOM 629 C C . GLN A 1 84 ? 20.705 10.463 -14.939 1.00 44.34 84 GLN A C 1
ATOM 631 O O . GLN A 1 84 ? 21.559 9.947 -14.211 1.00 44.34 84 GLN A O 1
ATOM 636 N N . GLU A 1 85 ? 20.694 10.372 -16.271 1.00 39.06 85 GLU A N 1
ATOM 637 C CA . GLU A 1 85 ? 21.820 9.843 -17.028 1.00 39.06 85 GLU A CA 1
ATOM 638 C C . GLU A 1 85 ? 23.070 10.438 -16.391 1.00 39.06 85 GLU A C 1
ATOM 640 O O . GLU A 1 85 ? 23.172 11.657 -16.236 1.00 39.06 85 GLU A O 1
ATOM 645 N N . ALA A 1 86 ? 23.911 9.560 -15.845 1.00 34.78 86 ALA A N 1
ATOM 646 C CA . ALA A 1 86 ? 25.237 9.952 -15.435 1.00 34.78 86 ALA A CA 1
ATOM 647 C C . ALA A 1 86 ? 25.961 10.252 -16.748 1.00 34.78 86 ALA A C 1
ATOM 649 O O . ALA A 1 86 ? 26.505 9.336 -17.362 1.00 34.78 86 ALA A O 1
ATOM 650 N N . ASP A 1 87 ? 25.809 11.489 -17.216 1.00 37.12 87 ASP A N 1
ATOM 651 C CA . ASP A 1 87 ? 26.679 12.121 -18.202 1.00 37.12 87 ASP A CA 1
ATOM 652 C C . ASP A 1 87 ? 27.881 12.721 -17.462 1.00 37.12 87 ASP A C 1
ATOM 654 O O . ASP A 1 87 ? 27.658 13.431 -16.447 1.00 37.12 87 ASP A O 1
#

pLDDT: mean 81.35, std 17.3, range [34.78, 93.75]

Radius of gyration: 14.24 Å; chains: 1; bounding box: 36×34×36 Å

Foldseek 3Di:
DDPPPPFFPDKDKDAFADPDQWTKDWAFQVQQQFWKWKWFDDPPGTDTDIDHFHHDPGTTIDTHGPVRHRGIIMITTHPDPPPPPPD